Protein AF-G7TK19-F1 (afdb_monomer)

InterPro domains:
  IPR000700 PAS-associated, C-terminal [PS50113] (1-32)
  IPR003661 Signal transduction histidine kinase, dimerisation/phosphoacceptor domain [PF00512] (71-137)
  IPR003661 Signal transduction histidine kinase, dimerisation/phosphoacceptor domain [SM00388] (70-138)
  IPR036097 Signal transduction histidine kinase, dimerisation/phosphoacceptor domain superfamily [SSF47384] (57-136)

Solvent-accessible surface area (backbone atoms only — not comparable to full-atom values): 8667 Å² total; per-residue (Å²): 87,78,38,61,47,99,86,71,47,80,74,47,67,60,81,85,88,75,94,51,64,71,59,52,53,51,51,52,51,51,51,53,51,49,54,53,49,51,54,50,50,53,51,52,50,52,52,49,53,51,51,49,53,54,47,52,52,50,54,51,50,49,54,50,49,52,51,50,49,54,50,47,54,52,50,50,54,50,52,49,54,46,52,52,27,53,50,47,26,51,52,24,50,52,54,39,48,57,29,50,79,67,74,45,66,79,72,42,64,61,30,53,50,49,22,46,56,26,49,52,52,43,52,53,52,53,50,52,49,53,56,51,58,60,55,72,70,60,78,87,66,95,70,65,65,69,63,55,58,58,68,71,75,116

Radius of gyration: 44.06 Å; Cα contacts (8 Å, |Δi|>4): 54; chains: 1; bounding box: 77×23×141 Å

Sequence (154 aa):
MPRFDADGKVDGFHVFATDVTTRALALESIQQQANVLEAKVVERTAELQQQMRARESSEAALRQAQKMEAVGQLTGGIAHDFNTMLSGILSALDLARLRIDQGRTEGLGRFLDVASASTLRAAALTQRLLAFSRRQSLQARHLQLNDLVVSLQE

Organism: Xanthomonas oryzae pv. oryzicola (strain BLS256) (NCBI:txid383407)

pLDDT: mean 87.51, std 13.34, range [41.72, 98.31]

Nearest PDB structures (foldseek):
  7o3w-assembly1_A  TM=5.412E-01  e=2.402E+00  Synechocystis sp. PCC 6803 substr. Kazusa

Secondary structure (DSSP, 8-state):
-EEE-TTS-EEEE-------HHHHHHHHHHHHHHHHHHHHHHHHHHHHHHHHHHHHHHHHHHHHHHHHHHHHHHHHHHHHHHHHHHHHHHHHHHHHHHHHHTT--TTHHHHHHHHHHHHHHHHHHHHHHHHHHHHTT-------HHHHHHHT--

Structure (mmCIF, N/CA/C/O backbone):
data_AF-G7TK19-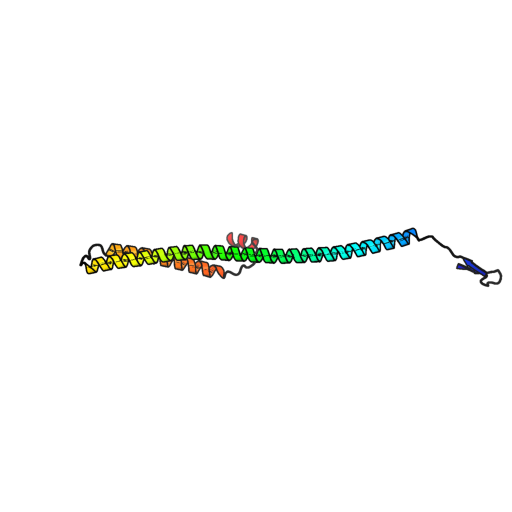F1
#
_entry.id   AF-G7TK19-F1
#
loop_
_atom_site.group_PDB
_atom_site.id
_atom_site.type_symbol
_atom_site.label_atom_id
_atom_site.label_alt_id
_atom_site.label_comp_id
_atom_site.label_asym_id
_atom_site.label_entity_id
_atom_site.label_seq_id
_atom_site.pdbx_PDB_ins_code
_atom_site.Cartn_x
_atom_site.Cartn_y
_atom_site.Cartn_z
_atom_site.occupancy
_atom_site.B_iso_or_equiv
_atom_site.auth_seq_id
_atom_site.auth_comp_id
_atom_site.auth_asym_id
_atom_site.auth_atom_id
_atom_site.pdbx_PDB_model_num
ATOM 1 N N . MET A 1 1 ? 34.509 -5.073 -72.772 1.00 84.62 1 MET A N 1
ATOM 2 C CA . MET A 1 1 ? 34.156 -5.961 -73.911 1.00 84.62 1 MET A CA 1
ATOM 3 C C . MET A 1 1 ? 35.417 -6.272 -74.711 1.00 84.62 1 MET A C 1
ATOM 5 O O . MET A 1 1 ? 36.169 -5.326 -74.931 1.00 84.62 1 MET A O 1
ATOM 9 N N . PRO A 1 2 ? 35.687 -7.536 -75.092 1.00 86.81 2 PRO A N 1
ATOM 10 C CA . PRO A 1 2 ? 36.833 -7.883 -75.935 1.00 86.81 2 PRO A CA 1
ATOM 11 C C . PRO A 1 2 ? 36.695 -7.256 -77.324 1.00 86.81 2 PRO A C 1
ATOM 13 O O . PRO A 1 2 ? 35.604 -7.246 -77.895 1.00 86.81 2 PRO A O 1
ATOM 16 N N . ARG A 1 3 ? 37.797 -6.714 -77.835 1.00 89.88 3 ARG A N 1
ATOM 17 C CA . ARG A 1 3 ? 37.940 -6.237 -79.207 1.00 89.88 3 ARG A CA 1
ATOM 18 C C . ARG A 1 3 ? 38.603 -7.346 -80.020 1.00 89.88 3 ARG A C 1
ATOM 20 O O . ARG A 1 3 ? 39.489 -8.035 -79.513 1.00 89.88 3 ARG A O 1
ATOM 27 N N . PHE A 1 4 ? 38.103 -7.556 -81.230 1.00 91.81 4 PHE A N 1
ATOM 28 C CA . PHE A 1 4 ? 38.577 -8.593 -82.137 1.00 91.81 4 PHE A CA 1
ATOM 29 C C . PHE A 1 4 ? 39.202 -7.940 -83.369 1.00 91.81 4 PHE A C 1
ATOM 31 O O . PHE A 1 4 ? 38.695 -6.921 -83.846 1.00 91.81 4 PHE A O 1
ATOM 38 N N . ASP A 1 5 ? 40.293 -8.521 -83.860 1.00 88.94 5 ASP A N 1
ATOM 39 C CA . ASP A 1 5 ? 40.924 -8.140 -85.122 1.00 88.94 5 ASP A CA 1
ATOM 40 C C . ASP A 1 5 ? 40.153 -8.684 -86.342 1.00 88.94 5 ASP A C 1
ATOM 42 O O . ASP A 1 5 ? 39.112 -9.337 -86.218 1.00 88.94 5 ASP A O 1
ATOM 46 N N . ALA A 1 6 ? 40.655 -8.386 -87.544 1.00 86.56 6 ALA A N 1
ATOM 47 C CA . ALA A 1 6 ? 40.035 -8.787 -88.808 1.00 86.56 6 ALA A CA 1
ATOM 48 C C . ALA A 1 6 ? 39.973 -10.316 -89.017 1.00 86.56 6 ALA A C 1
ATOM 50 O O . ALA A 1 6 ? 39.127 -10.776 -89.782 1.00 86.56 6 ALA A O 1
ATOM 51 N N . ASP A 1 7 ? 40.810 -11.087 -88.315 1.00 90.19 7 ASP A N 1
ATOM 52 C CA . ASP A 1 7 ? 40.846 -12.555 -88.356 1.00 90.19 7 ASP A CA 1
ATOM 53 C C . ASP A 1 7 ? 39.981 -13.190 -87.245 1.00 90.19 7 ASP A C 1
ATOM 55 O O . ASP A 1 7 ? 39.942 -14.413 -87.084 1.00 90.19 7 ASP A O 1
ATOM 59 N N . GLY A 1 8 ? 39.264 -12.370 -86.466 1.00 85.31 8 GLY A N 1
ATOM 60 C CA . GLY A 1 8 ? 38.387 -12.809 -85.382 1.00 85.31 8 GLY A CA 1
ATOM 61 C C . GLY A 1 8 ? 39.121 -13.173 -84.088 1.00 85.31 8 GLY A C 1
ATOM 62 O O . GLY A 1 8 ? 38.522 -13.788 -83.201 1.00 85.31 8 GLY A O 1
ATOM 63 N N . LYS A 1 9 ? 40.400 -12.808 -83.940 1.00 90.44 9 LYS A N 1
ATOM 64 C CA . LYS A 1 9 ? 41.193 -13.065 -82.732 1.00 90.44 9 LYS A CA 1
ATOM 65 C C . LYS A 1 9 ? 41.124 -11.865 -81.786 1.00 90.44 9 LYS A C 1
ATOM 67 O O . LYS A 1 9 ? 41.073 -10.718 -82.213 1.00 90.44 9 LYS A O 1
ATOM 72 N N . VAL A 1 10 ? 41.089 -12.119 -80.475 1.00 89.88 10 VAL A N 1
ATOM 73 C CA . VAL A 1 10 ? 41.034 -11.041 -79.471 1.00 89.88 10 VAL A CA 1
ATOM 74 C C . VAL A 1 10 ? 42.339 -10.249 -79.497 1.00 89.88 10 VAL A C 1
ATOM 76 O O . VAL A 1 10 ? 43.400 -10.808 -79.214 1.00 89.88 10 VAL A O 1
ATOM 79 N N . ASP A 1 11 ? 42.243 -8.953 -79.785 1.00 90.12 11 ASP A N 1
ATOM 80 C CA . ASP A 1 11 ? 43.380 -8.031 -79.884 1.00 90.12 11 ASP A CA 1
ATOM 81 C 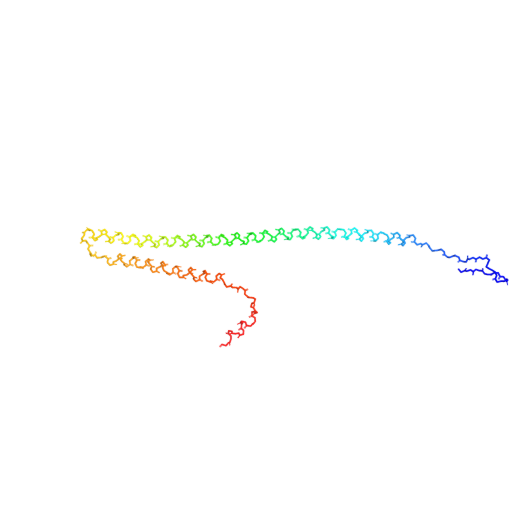C . ASP A 1 11 ? 43.415 -6.995 -78.744 1.00 90.12 11 ASP A C 1
ATOM 83 O O . ASP A 1 11 ? 44.399 -6.275 -78.576 1.00 90.12 11 ASP A O 1
ATOM 87 N N . GLY A 1 12 ? 42.359 -6.924 -77.926 1.00 90.00 12 GLY A N 1
ATOM 88 C CA . GLY A 1 12 ? 42.285 -6.000 -76.801 1.00 90.00 12 GLY A CA 1
ATOM 89 C C . GLY A 1 12 ? 40.986 -6.092 -76.009 1.00 90.00 12 GLY A C 1
ATOM 90 O O . GLY A 1 12 ? 40.107 -6.904 -76.289 1.00 90.00 12 GLY A O 1
ATOM 91 N N . PHE A 1 13 ? 40.849 -5.234 -74.998 1.00 92.88 13 PHE A N 1
ATOM 92 C CA . PHE A 1 13 ? 39.640 -5.129 -74.183 1.00 92.88 13 PHE A CA 1
ATOM 93 C C . PHE A 1 13 ? 39.287 -3.667 -73.931 1.00 92.88 13 PHE A C 1
ATOM 95 O O . PHE A 1 13 ? 40.122 -2.874 -73.502 1.00 92.88 13 PHE A O 1
ATOM 102 N N . HIS A 1 14 ? 38.016 -3.327 -74.124 1.00 90.50 14 HIS A N 1
ATOM 103 C CA . HIS A 1 14 ? 37.457 -2.085 -73.610 1.00 90.50 14 HIS A CA 1
ATOM 104 C C . HIS A 1 14 ? 37.216 -2.219 -72.108 1.00 90.50 14 HIS A C 1
ATOM 106 O O . HIS A 1 14 ? 36.391 -3.042 -71.685 1.00 90.50 14 HIS A O 1
ATOM 112 N N . VAL A 1 15 ? 37.921 -1.392 -71.337 1.00 89.88 15 VAL A N 1
ATOM 113 C CA . VAL A 1 15 ? 37.716 -1.186 -69.902 1.00 89.88 15 VAL A CA 1
ATOM 114 C C . VAL A 1 15 ? 37.128 0.206 -69.709 1.00 89.88 15 VAL A C 1
ATOM 116 O O . VAL A 1 15 ? 37.654 1.182 -70.238 1.00 89.88 15 VAL A O 1
ATOM 119 N N . PHE A 1 16 ? 36.046 0.290 -68.943 1.00 87.62 16 PHE A N 1
ATOM 120 C CA . PHE A 1 16 ? 35.508 1.554 -68.459 1.00 87.62 16 PHE A CA 1
ATOM 121 C C . PHE A 1 16 ? 35.783 1.625 -66.963 1.00 87.62 16 PHE A C 1
ATOM 123 O O . PHE A 1 16 ? 35.388 0.729 -66.219 1.00 87.62 16 PHE A O 1
ATOM 130 N N . ALA A 1 17 ? 36.484 2.671 -66.542 1.00 88.56 17 ALA A N 1
ATOM 131 C CA . ALA A 1 17 ? 36.690 2.981 -65.140 1.00 88.56 17 ALA A CA 1
ATOM 132 C C . ALA A 1 17 ? 35.810 4.180 -64.784 1.00 88.56 17 ALA A C 1
ATOM 134 O O . ALA A 1 17 ? 35.827 5.199 -65.473 1.00 88.56 17 ALA A O 1
ATOM 135 N N . THR A 1 18 ? 35.030 4.051 -63.718 1.00 91.56 18 THR A N 1
ATOM 136 C CA . THR A 1 18 ? 34.269 5.157 -63.136 1.00 91.56 18 THR A CA 1
ATOM 137 C C . THR A 1 18 ? 34.790 5.377 -61.731 1.00 91.56 18 THR A C 1
ATOM 139 O O . THR A 1 18 ? 34.923 4.419 -60.971 1.00 91.56 18 THR A O 1
ATOM 142 N N . ASP A 1 19 ? 35.089 6.627 -61.390 1.00 93.19 19 ASP A N 1
ATOM 143 C CA . ASP A 1 19 ? 35.465 6.968 -60.026 1.00 93.19 19 ASP A CA 1
ATOM 144 C C . ASP A 1 19 ? 34.252 6.797 -59.104 1.00 93.19 19 ASP A C 1
ATOM 146 O O . ASP A 1 19 ? 33.202 7.417 -59.287 1.00 93.19 19 ASP A O 1
ATOM 150 N N . VAL A 1 20 ? 34.396 5.908 -58.126 1.00 92.62 20 VAL A N 1
ATOM 151 C CA . VAL A 1 20 ? 33.383 5.610 -57.110 1.00 92.62 20 VAL A CA 1
ATOM 152 C C . VAL A 1 20 ? 33.848 5.992 -55.707 1.00 92.62 20 VAL A C 1
ATOM 154 O O . VAL A 1 20 ? 33.131 5.726 -54.744 1.00 92.62 20 VAL A O 1
ATOM 157 N N . THR A 1 21 ? 35.013 6.630 -55.572 1.00 95.12 21 THR A N 1
ATOM 158 C CA . THR A 1 21 ? 35.672 6.898 -54.286 1.00 95.12 21 THR A CA 1
ATOM 159 C C . THR A 1 21 ? 34.758 7.681 -53.349 1.00 95.12 21 THR A C 1
ATOM 161 O O . THR A 1 21 ? 34.517 7.260 -52.219 1.00 95.12 21 THR A O 1
ATOM 164 N N . THR A 1 22 ? 34.148 8.766 -53.836 1.00 96.12 22 THR A N 1
ATOM 165 C CA . THR A 1 22 ? 33.224 9.590 -53.040 1.00 96.12 22 THR A CA 1
ATOM 166 C C . THR A 1 22 ? 32.019 8.793 -52.539 1.00 96.12 22 THR A C 1
ATOM 168 O O . THR A 1 22 ? 31.631 8.916 -51.379 1.00 96.12 22 THR A O 1
ATOM 171 N N . ARG A 1 23 ? 31.432 7.943 -53.392 1.00 94.94 23 ARG A N 1
ATOM 172 C CA . ARG A 1 23 ? 30.273 7.119 -53.022 1.00 94.94 23 ARG A CA 1
ATOM 173 C C . ARG A 1 23 ? 30.655 6.030 -52.021 1.00 94.94 23 ARG A C 1
ATOM 175 O O . ARG A 1 23 ? 29.901 5.795 -51.082 1.00 94.94 23 ARG A O 1
ATOM 182 N N . ALA A 1 24 ? 31.793 5.369 -52.226 1.00 94.38 24 ALA A N 1
ATOM 183 C CA . ALA A 1 24 ? 32.281 4.316 -51.341 1.00 94.38 24 ALA A CA 1
ATOM 184 C C . ALA A 1 24 ? 32.549 4.859 -49.929 1.00 94.38 24 ALA A C 1
ATOM 186 O O . ALA A 1 24 ? 32.024 4.310 -48.963 1.00 94.38 24 ALA A O 1
ATOM 187 N N . LEU A 1 25 ? 33.251 5.994 -49.822 1.00 96.56 25 LEU A N 1
ATOM 188 C CA . LEU A 1 25 ? 33.521 6.658 -48.542 1.00 96.56 25 LEU A CA 1
ATOM 189 C C . LEU A 1 25 ? 32.236 7.124 -47.839 1.00 96.56 25 LEU A C 1
ATOM 191 O O . LEU A 1 25 ? 32.116 7.005 -46.622 1.00 96.56 25 LEU A O 1
ATOM 195 N N . ALA A 1 26 ? 31.249 7.627 -48.589 1.00 95.75 26 ALA A N 1
ATOM 196 C CA . ALA A 1 26 ? 29.964 8.022 -48.015 1.00 95.75 26 ALA A CA 1
ATOM 197 C C . ALA A 1 26 ? 29.190 6.824 -47.435 1.00 95.75 26 ALA A C 1
ATOM 199 O O . ALA A 1 26 ? 28.633 6.928 -46.343 1.00 95.75 26 ALA A O 1
ATOM 200 N N . LEU A 1 27 ? 29.174 5.682 -48.134 1.00 96.56 27 LEU A N 1
ATOM 201 C CA . LEU A 1 27 ? 28.533 4.455 -47.645 1.00 96.56 27 LEU A CA 1
ATOM 202 C C . LEU A 1 27 ? 29.224 3.911 -46.393 1.00 96.56 27 LEU A C 1
ATOM 204 O O . LEU A 1 27 ? 28.544 3.529 -45.443 1.00 96.56 27 LEU A O 1
ATOM 208 N N . GLU A 1 28 ? 30.556 3.918 -46.371 1.00 97.00 28 GLU A N 1
ATOM 209 C CA . GLU A 1 28 ? 31.332 3.511 -45.199 1.00 97.00 28 GLU A CA 1
ATOM 210 C C . GLU A 1 28 ? 31.045 4.420 -43.998 1.00 97.00 28 GLU A C 1
ATOM 212 O O . GLU A 1 28 ? 30.777 3.931 -42.900 1.00 97.00 28 GLU A O 1
ATOM 217 N N . SER A 1 29 ? 30.994 5.738 -44.216 1.00 97.12 29 SER A N 1
ATOM 218 C CA . SER A 1 29 ? 30.655 6.703 -43.168 1.00 97.12 29 SER A CA 1
ATOM 219 C C . SER A 1 29 ? 29.246 6.483 -42.607 1.00 97.12 29 SER A C 1
ATOM 221 O O . SER A 1 29 ? 29.074 6.455 -41.388 1.00 97.12 29 SER A O 1
ATOM 223 N N . ILE A 1 30 ? 28.246 6.259 -43.470 1.00 97.38 30 ILE A N 1
ATOM 224 C CA . ILE A 1 30 ? 26.871 5.945 -43.049 1.00 97.38 30 ILE A CA 1
ATOM 225 C C . ILE A 1 30 ? 26.837 4.641 -42.249 1.00 97.38 30 ILE A C 1
ATOM 227 O O . ILE A 1 30 ? 26.210 4.599 -41.192 1.00 97.38 30 ILE A O 1
ATOM 231 N N . GLN A 1 31 ? 27.528 3.593 -42.705 1.00 96.88 31 GLN A N 1
ATOM 232 C CA . GLN A 1 31 ? 27.576 2.316 -41.991 1.00 96.88 31 GLN A CA 1
ATOM 233 C C . GLN A 1 31 ? 28.225 2.469 -40.612 1.00 96.88 31 GLN A C 1
ATOM 235 O O . GLN A 1 31 ? 27.732 1.931 -39.622 1.00 96.88 31 GLN A O 1
ATOM 240 N N . GLN A 1 32 ? 29.310 3.238 -40.523 1.00 97.38 32 GLN A N 1
ATOM 241 C CA . GLN A 1 32 ? 29.983 3.502 -39.258 1.00 97.38 32 GLN A CA 1
ATOM 242 C C . GLN A 1 32 ? 29.081 4.292 -38.301 1.00 97.38 32 GLN A C 1
ATOM 244 O O . GLN A 1 32 ? 28.990 3.956 -37.120 1.00 97.38 32 GLN A O 1
ATOM 249 N N . GLN A 1 33 ? 28.368 5.302 -38.804 1.00 97.44 33 GLN A N 1
ATOM 250 C CA . GLN A 1 33 ? 27.387 6.053 -38.020 1.00 97.44 33 GLN A CA 1
ATOM 251 C C . GLN A 1 33 ? 26.221 5.174 -37.557 1.00 97.44 33 GLN A C 1
ATOM 253 O O . G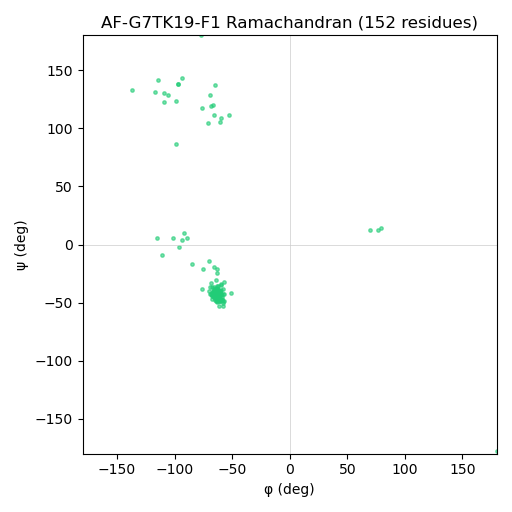LN A 1 33 ? 25.827 5.277 -36.396 1.00 97.44 33 GLN A O 1
ATOM 258 N N . ALA A 1 34 ? 25.705 4.294 -38.421 1.00 97.06 34 ALA A N 1
ATOM 259 C CA . ALA A 1 34 ? 24.643 3.351 -38.080 1.00 97.06 34 ALA A CA 1
ATOM 260 C C . ALA A 1 34 ? 25.077 2.422 -36.939 1.00 97.06 34 ALA A C 1
ATOM 262 O O . ALA A 1 34 ? 24.385 2.342 -35.928 1.00 97.06 34 ALA A O 1
ATOM 263 N N . ASN A 1 35 ? 26.272 1.832 -37.030 1.00 97.94 35 ASN A N 1
ATOM 264 C CA . ASN A 1 35 ? 26.815 0.961 -35.984 1.00 97.94 35 ASN A CA 1
ATOM 265 C C . ASN A 1 35 ? 26.981 1.704 -34.643 1.00 97.94 35 ASN A C 1
ATOM 267 O O . ASN A 1 35 ? 26.662 1.172 -33.580 1.00 97.94 35 ASN A O 1
ATOM 271 N N . VAL A 1 36 ? 27.465 2.953 -34.675 1.00 97.81 36 VAL A N 1
ATOM 272 C CA . VAL A 1 36 ? 27.596 3.785 -33.466 1.00 97.81 36 VAL A CA 1
ATOM 273 C C . VAL A 1 36 ? 26.226 4.121 -32.877 1.00 97.81 36 VAL A C 1
ATOM 275 O O . VAL A 1 36 ? 26.068 4.126 -31.655 1.00 97.81 36 VAL A O 1
ATOM 278 N N . LEU A 1 37 ? 25.236 4.419 -33.720 1.00 97.88 37 LEU A N 1
ATOM 279 C CA . LEU A 1 37 ? 23.883 4.714 -33.268 1.00 97.88 37 LEU A CA 1
ATOM 280 C C . LEU A 1 37 ? 23.225 3.475 -32.652 1.00 97.88 37 LEU A C 1
ATOM 282 O O . LEU A 1 37 ? 22.638 3.593 -31.581 1.00 97.88 37 LEU A O 1
ATOM 286 N N . GLU A 1 38 ? 23.376 2.300 -33.263 1.00 98.06 38 GLU A N 1
ATOM 287 C CA . GLU A 1 38 ? 22.893 1.029 -32.715 1.00 98.06 38 GLU A CA 1
ATOM 288 C C . GLU A 1 38 ? 23.509 0.738 -31.344 1.00 98.06 38 GLU A C 1
ATOM 290 O O . GLU A 1 38 ? 22.777 0.461 -30.393 1.00 98.06 38 GLU A O 1
ATOM 295 N N . ALA A 1 39 ? 24.829 0.897 -31.200 1.00 97.56 39 ALA A N 1
ATOM 296 C CA . ALA A 1 39 ? 25.504 0.724 -29.915 1.00 97.56 39 ALA A CA 1
ATOM 297 C C . ALA A 1 39 ? 24.951 1.680 -28.842 1.00 97.56 39 ALA A C 1
ATOM 299 O O . ALA A 1 39 ? 24.634 1.250 -27.732 1.00 97.56 39 ALA A O 1
ATOM 300 N N . LYS A 1 40 ? 24.752 2.960 -29.189 1.00 97.81 40 LYS A N 1
ATOM 301 C CA . LYS A 1 40 ? 24.151 3.953 -28.282 1.00 97.81 40 LYS A CA 1
ATOM 302 C C . LYS A 1 40 ? 22.704 3.622 -27.929 1.00 97.81 40 LYS A C 1
ATOM 304 O O . LYS A 1 40 ? 22.299 3.831 -26.791 1.00 97.81 40 LYS A O 1
ATOM 309 N N . VAL A 1 41 ? 21.905 3.130 -28.877 1.00 98.31 41 VAL A N 1
ATOM 310 C CA . VAL A 1 41 ? 20.515 2.729 -28.616 1.00 98.31 41 VAL A CA 1
ATOM 311 C C . VAL A 1 41 ? 20.478 1.552 -27.648 1.00 98.31 41 VAL A C 1
ATOM 313 O O . VAL A 1 41 ? 19.689 1.583 -26.705 1.00 98.31 41 VAL A O 1
ATOM 316 N N . VAL A 1 42 ? 21.344 0.552 -27.826 1.00 98.12 42 VAL A N 1
ATOM 317 C CA . VAL A 1 42 ? 21.449 -0.591 -26.906 1.00 98.12 42 VAL A CA 1
ATOM 318 C C . VAL A 1 42 ? 21.835 -0.124 -25.502 1.00 98.12 42 VAL A C 1
ATOM 320 O O . VAL A 1 42 ? 21.154 -0.477 -24.538 1.00 98.12 42 VAL A O 1
ATOM 323 N N . GLU A 1 43 ? 22.862 0.720 -25.387 1.00 97.94 43 GLU A N 1
ATOM 324 C CA . GLU A 1 43 ? 23.311 1.293 -24.113 1.00 97.94 43 GLU A CA 1
ATOM 325 C C . GLU A 1 43 ? 22.185 2.074 -23.418 1.00 97.94 43 GLU A C 1
ATOM 327 O O . GLU A 1 43 ? 21.812 1.764 -22.286 1.00 97.94 43 GLU A O 1
ATOM 332 N N . ARG A 1 44 ? 21.556 3.026 -24.121 1.00 97.81 44 ARG A N 1
ATOM 333 C CA . ARG A 1 44 ? 20.456 3.833 -23.570 1.00 97.81 44 ARG A CA 1
ATOM 334 C C . ARG A 1 44 ? 19.233 3.005 -23.204 1.00 97.81 44 ARG A C 1
ATOM 336 O O . ARG A 1 44 ? 18.571 3.298 -22.212 1.00 97.81 44 ARG A O 1
ATOM 343 N N . THR A 1 45 ? 18.924 1.968 -23.977 1.00 97.81 45 THR A N 1
ATOM 344 C CA . THR A 1 45 ? 17.803 1.073 -23.670 1.00 97.81 45 THR A CA 1
ATOM 345 C C . THR A 1 45 ? 18.081 0.282 -22.393 1.00 97.81 45 THR A C 1
ATOM 347 O O . THR A 1 45 ? 17.187 0.153 -21.556 1.00 97.81 45 THR A O 1
ATOM 350 N N . ALA A 1 46 ? 19.314 -0.194 -22.197 1.00 97.81 46 ALA A N 1
ATOM 351 C CA . ALA A 1 46 ? 19.712 -0.878 -20.970 1.00 97.81 46 ALA A CA 1
ATOM 352 C C . ALA A 1 46 ? 19.643 0.055 -19.746 1.00 97.81 46 ALA A C 1
ATOM 354 O O . ALA A 1 46 ? 19.078 -0.326 -18.718 1.00 97.81 46 ALA A O 1
ATOM 355 N N . GLU A 1 47 ? 20.131 1.295 -19.873 1.00 97.88 47 GLU A N 1
ATOM 356 C CA . GLU A 1 47 ? 20.021 2.320 -18.824 1.00 97.88 47 GLU A CA 1
ATOM 357 C C . GLU A 1 47 ? 18.558 2.592 -18.443 1.00 97.88 47 GLU A C 1
ATOM 359 O O . GLU A 1 47 ? 18.207 2.577 -17.260 1.00 97.88 47 GLU A O 1
ATOM 364 N N . LEU A 1 48 ? 17.684 2.795 -19.435 1.00 98.00 48 LEU A N 1
ATOM 365 C CA . LEU A 1 48 ? 16.256 3.036 -19.209 1.00 98.00 48 LEU A CA 1
ATOM 366 C C . LEU A 1 48 ? 15.585 1.848 -18.519 1.00 98.00 48 LEU A C 1
ATOM 368 O O . LEU A 1 48 ? 14.839 2.040 -17.561 1.00 98.00 48 LEU A O 1
ATOM 372 N N . GLN A 1 49 ? 15.878 0.619 -18.948 1.00 97.75 49 GLN A N 1
ATOM 373 C CA . GLN A 1 49 ? 15.341 -0.581 -18.304 1.00 97.75 49 GLN A CA 1
ATOM 374 C C . GLN A 1 49 ? 15.781 -0.691 -16.840 1.00 97.75 49 GLN A C 1
ATOM 376 O O . GLN A 1 49 ? 14.976 -1.058 -15.981 1.00 97.75 49 GLN A O 1
ATOM 381 N N . GLN A 1 50 ? 17.032 -0.350 -16.529 1.00 97.75 50 GLN A N 1
ATOM 382 C CA . GLN A 1 50 ? 17.521 -0.338 -15.153 1.00 97.75 50 GLN A CA 1
ATOM 383 C C . GLN A 1 50 ? 16.813 0.731 -14.311 1.00 97.75 50 GLN A C 1
ATOM 385 O O . GLN A 1 50 ? 16.372 0.437 -13.197 1.00 97.75 50 GLN A O 1
ATOM 390 N N . GLN A 1 51 ? 16.653 1.945 -14.844 1.00 97.62 51 GLN A N 1
ATOM 391 C CA . GLN A 1 51 ? 15.927 3.023 -14.170 1.00 97.62 51 GLN A CA 1
ATOM 392 C C . GLN A 1 51 ? 14.459 2.659 -13.929 1.00 97.62 51 GLN A C 1
ATOM 394 O O . GLN A 1 51 ? 13.950 2.888 -12.832 1.00 97.62 51 GLN A O 1
ATOM 399 N N . MET A 1 52 ? 13.790 2.045 -14.910 1.00 97.31 52 MET A N 1
ATOM 400 C CA . MET A 1 52 ? 12.411 1.574 -14.771 1.00 97.31 52 MET A CA 1
ATOM 401 C C . MET A 1 52 ? 12.285 0.541 -13.652 1.00 97.31 52 MET A C 1
ATOM 403 O O . MET A 1 52 ? 11.459 0.720 -12.764 1.00 97.31 52 MET A O 1
ATOM 407 N N . ARG A 1 53 ? 13.154 -0.478 -13.615 1.00 97.31 53 ARG A N 1
ATOM 408 C CA . ARG A 1 53 ? 13.146 -1.487 -12.539 1.00 97.31 53 ARG A CA 1
ATOM 409 C C . ARG A 1 53 ? 13.388 -0.866 -11.162 1.00 97.31 53 ARG A C 1
ATOM 411 O O . ARG A 1 53 ? 12.701 -1.198 -10.197 1.00 97.31 53 ARG A O 1
ATOM 418 N N . ALA A 1 54 ? 14.350 0.053 -11.060 1.00 96.31 54 ALA A N 1
ATOM 419 C CA . ALA A 1 54 ? 14.642 0.751 -9.811 1.00 96.31 54 ALA A CA 1
ATOM 420 C C . ALA A 1 54 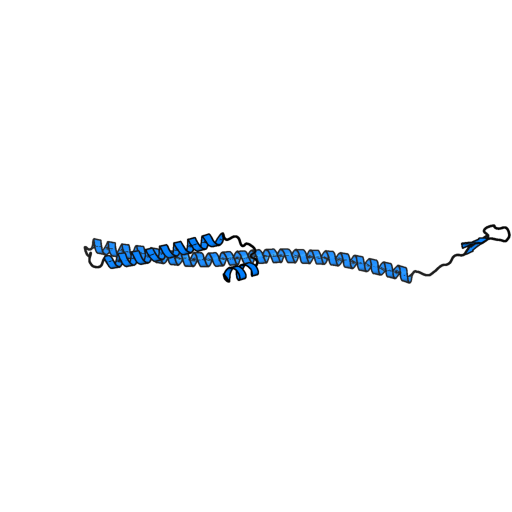? 13.434 1.580 -9.340 1.00 96.31 54 ALA A C 1
ATOM 422 O O . ALA A 1 54 ? 13.050 1.520 -8.167 1.00 96.31 54 ALA A O 1
ATOM 423 N N . ARG A 1 55 ? 12.784 2.285 -10.271 1.00 96.62 55 ARG A N 1
ATOM 424 C CA . ARG A 1 55 ? 11.572 3.060 -10.014 1.00 96.62 55 ARG A CA 1
ATOM 425 C C . ARG A 1 55 ? 10.413 2.170 -9.575 1.00 96.62 55 ARG A C 1
ATOM 427 O O . ARG A 1 55 ? 9.822 2.442 -8.537 1.00 96.62 55 ARG A O 1
ATOM 434 N N . GLU A 1 56 ? 1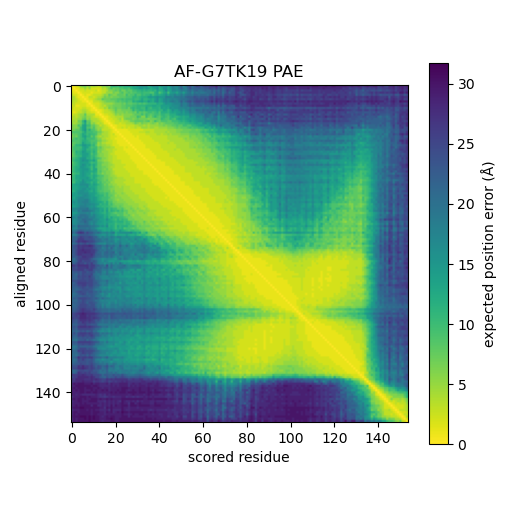0.130 1.092 -10.299 1.00 95.94 56 GLU A N 1
ATOM 435 C CA . GLU A 1 56 ? 9.071 0.132 -9.960 1.00 95.94 56 GLU A CA 1
ATOM 436 C C . GLU A 1 56 ? 9.271 -0.460 -8.561 1.00 95.94 56 GLU A C 1
ATOM 438 O O . GLU A 1 56 ? 8.319 -0.551 -7.783 1.00 95.94 56 GLU A O 1
ATOM 443 N N . SER A 1 57 ? 10.513 -0.806 -8.204 1.00 94.75 57 SER A N 1
ATOM 444 C CA . SER A 1 57 ? 10.832 -1.319 -6.868 1.00 94.75 57 SER A CA 1
ATOM 445 C C . SER A 1 57 ? 10.589 -0.276 -5.770 1.00 94.75 57 SER A C 1
ATOM 447 O O . SER A 1 57 ? 9.993 -0.592 -4.739 1.00 94.75 57 SER A O 1
ATOM 449 N N . SER A 1 58 ? 10.962 0.984 -6.018 1.00 94.94 58 SER A N 1
ATOM 450 C CA . SER A 1 58 ? 10.736 2.095 -5.087 1.00 94.94 58 SER A CA 1
ATOM 451 C C . SER A 1 58 ? 9.249 2.402 -4.930 1.00 94.94 58 SER A C 1
ATOM 453 O O . SER A 1 58 ? 8.758 2.557 -3.815 1.00 94.94 58 SER A O 1
ATOM 455 N N . GLU A 1 59 ? 8.499 2.433 -6.031 1.00 95.81 59 GLU A N 1
ATOM 456 C CA . GLU A 1 59 ? 7.052 2.653 -6.016 1.00 95.81 59 GLU A CA 1
ATOM 457 C C . GLU A 1 59 ? 6.309 1.503 -5.323 1.00 95.81 59 GLU A C 1
ATOM 459 O O . GLU A 1 59 ? 5.322 1.728 -4.619 1.00 95.81 59 GLU A O 1
ATOM 464 N N . ALA A 1 60 ? 6.763 0.258 -5.491 1.00 94.81 60 ALA A N 1
ATOM 465 C CA . ALA A 1 60 ? 6.223 -0.885 -4.762 1.00 94.81 60 ALA A CA 1
ATOM 466 C C . ALA A 1 60 ? 6.498 -0.777 -3.254 1.00 94.81 60 ALA A C 1
ATOM 468 O O . ALA A 1 60 ? 5.575 -0.958 -2.456 1.00 94.81 60 ALA A O 1
ATOM 469 N N . ALA A 1 61 ? 7.727 -0.426 -2.866 1.00 91.00 61 ALA A N 1
ATOM 470 C CA . ALA A 1 61 ? 8.103 -0.231 -1.469 1.00 91.00 61 ALA A CA 1
ATOM 471 C C . ALA A 1 61 ? 7.312 0.912 -0.818 1.00 91.00 61 ALA A C 1
ATOM 473 O O . ALA A 1 61 ? 6.766 0.733 0.269 1.00 91.00 61 ALA A O 1
ATOM 474 N N . LEU A 1 62 ? 7.168 2.051 -1.503 1.00 92.44 62 LEU A N 1
ATOM 475 C CA . LEU A 1 62 ? 6.395 3.192 -1.014 1.00 92.44 62 LEU A CA 1
ATOM 476 C C . LEU A 1 62 ? 4.920 2.831 -0.819 1.00 92.44 62 LEU A C 1
ATOM 478 O O . LEU A 1 62 ? 4.355 3.098 0.240 1.00 92.44 62 LEU A O 1
ATOM 482 N N . ARG A 1 63 ? 4.301 2.167 -1.803 1.00 90.38 63 ARG A N 1
ATOM 483 C CA . ARG A 1 63 ? 2.914 1.692 -1.671 1.00 90.38 63 ARG A CA 1
ATOM 484 C C . ARG A 1 63 ? 2.756 0.724 -0.503 1.00 90.38 63 ARG A C 1
ATOM 486 O O . ARG A 1 63 ? 1.741 0.769 0.189 1.00 90.38 63 ARG A O 1
ATOM 493 N N . GLN A 1 64 ? 3.729 -0.156 -0.276 1.00 88.06 64 GLN A N 1
ATOM 494 C CA . GLN A 1 64 ? 3.698 -1.076 0.857 1.00 88.06 64 GLN A CA 1
ATOM 495 C C . GLN A 1 64 ? 3.860 -0.341 2.192 1.00 88.06 64 GLN A C 1
ATOM 497 O O . GLN A 1 64 ? 3.119 -0.631 3.129 1.00 88.06 64 GLN A O 1
ATOM 502 N N . ALA A 1 65 ? 4.765 0.635 2.274 1.00 87.19 65 ALA A N 1
ATOM 503 C CA . ALA A 1 65 ? 4.953 1.465 3.460 1.00 87.19 65 ALA A CA 1
ATOM 504 C C . ALA A 1 65 ? 3.680 2.253 3.806 1.00 87.19 65 ALA A C 1
ATOM 506 O O . ALA A 1 65 ? 3.222 2.184 4.940 1.00 87.19 65 ALA A O 1
ATOM 507 N N . GLN A 1 66 ? 3.040 2.893 2.822 1.00 82.12 66 GLN A N 1
ATOM 508 C CA . GLN A 1 66 ? 1.768 3.604 3.012 1.00 82.12 66 GLN A CA 1
ATOM 509 C C . GLN A 1 66 ? 0.643 2.673 3.477 1.00 82.12 66 GLN A C 1
ATOM 511 O O . GLN A 1 66 ? -0.145 3.033 4.350 1.00 82.12 66 GLN A O 1
ATOM 516 N N . LYS A 1 67 ? 0.572 1.447 2.937 1.00 81.00 67 LYS A N 1
ATOM 517 C CA . LYS A 1 67 ? -0.365 0.431 3.439 1.00 81.00 67 LYS A CA 1
ATOM 518 C C . LYS A 1 67 ? -0.082 0.084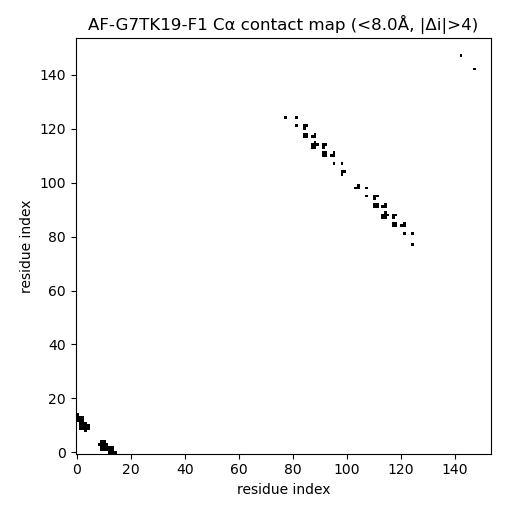 4.897 1.00 81.00 67 LYS A C 1
ATOM 520 O O . LYS A 1 67 ? -1.021 0.002 5.680 1.00 81.00 67 LYS A O 1
ATOM 525 N N . MET A 1 68 ? 1.181 -0.129 5.258 1.00 84.56 68 MET A N 1
ATOM 526 C CA . MET A 1 68 ? 1.571 -0.455 6.632 1.00 84.56 68 MET A CA 1
ATOM 527 C C . MET A 1 68 ? 1.302 0.703 7.595 1.00 84.56 68 MET A C 1
ATOM 529 O O . MET A 1 68 ? 0.826 0.464 8.699 1.00 84.56 68 MET A O 1
ATOM 533 N N . GLU A 1 69 ? 1.526 1.945 7.175 1.00 79.81 69 GLU A N 1
ATOM 534 C CA . GLU A 1 69 ? 1.206 3.140 7.955 1.00 79.81 69 GLU A CA 1
ATOM 535 C C . GLU A 1 69 ? -0.304 3.276 8.178 1.00 79.81 69 GLU A C 1
ATOM 537 O O . GLU A 1 69 ? -0.745 3.426 9.317 1.00 79.81 69 GLU A O 1
ATOM 542 N N . ALA A 1 70 ? -1.109 3.140 7.120 1.00 79.81 70 ALA A N 1
ATOM 543 C CA . ALA A 1 70 ? -2.565 3.184 7.223 1.00 79.81 70 ALA A CA 1
ATOM 544 C C . ALA A 1 70 ? -3.108 2.061 8.122 1.00 79.81 70 ALA A C 1
ATOM 546 O O . ALA A 1 70 ? -3.978 2.300 8.959 1.00 79.81 70 ALA A O 1
ATOM 547 N N . VAL A 1 71 ? -2.569 0.841 7.998 1.00 79.38 71 VAL A N 1
ATOM 548 C CA . VAL A 1 71 ? -2.902 -0.281 8.889 1.00 79.38 71 VAL A CA 1
ATOM 549 C C . VAL A 1 71 ? -2.469 0.018 10.323 1.00 79.38 71 VAL A C 1
ATOM 551 O O . VAL A 1 71 ? -3.237 -0.250 11.243 1.00 79.38 71 VAL A O 1
ATOM 554 N N . GLY A 1 72 ? -1.286 0.594 10.531 1.00 79.56 72 GLY A N 1
ATOM 555 C CA . GLY A 1 72 ? -0.763 0.958 11.846 1.00 79.56 72 GLY A CA 1
ATOM 556 C C . GLY A 1 72 ? -1.621 2.010 12.546 1.00 79.56 72 GLY A C 1
ATOM 557 O O . GLY A 1 72 ? -2.027 1.796 13.686 1.00 79.56 72 GLY A O 1
ATOM 558 N N . GLN A 1 73 ? -1.973 3.098 11.857 1.00 76.94 73 GLN A N 1
ATOM 559 C CA . GLN A 1 73 ? -2.865 4.130 12.394 1.00 76.94 73 GLN A CA 1
ATOM 560 C C . GLN A 1 73 ? -4.252 3.569 12.714 1.00 76.94 73 GLN A C 1
ATOM 562 O O . GLN A 1 73 ? -4.789 3.817 13.795 1.00 76.94 73 GLN A O 1
ATOM 567 N N . LEU A 1 74 ? -4.815 2.765 11.808 1.00 80.06 74 LEU A N 1
ATOM 568 C CA . LEU A 1 74 ? -6.123 2.150 12.008 1.00 80.06 74 LEU A CA 1
ATOM 569 C C . LEU A 1 74 ? -6.101 1.166 13.185 1.00 80.06 74 LEU A C 1
ATOM 571 O O . LEU A 1 74 ? -6.989 1.198 14.029 1.00 80.06 74 LEU A O 1
ATOM 575 N N . THR A 1 75 ? -5.063 0.336 13.291 1.00 78.94 75 THR A N 1
ATOM 576 C CA . THR A 1 75 ? -4.910 -0.630 14.388 1.00 78.94 75 THR A CA 1
ATOM 577 C C . THR A 1 75 ? -4.675 0.076 15.721 1.00 78.94 75 THR A C 1
ATOM 579 O O . THR A 1 75 ? -5.277 -0.309 16.718 1.00 78.94 75 THR A O 1
ATOM 582 N N . GLY A 1 76 ? -3.858 1.132 15.745 1.00 85.19 76 GLY A N 1
ATOM 583 C CA . GLY A 1 76 ? -3.575 1.915 16.947 1.00 85.19 76 GLY A CA 1
ATOM 584 C C . GLY A 1 76 ? -4.807 2.642 17.484 1.00 85.19 76 GLY A C 1
ATOM 585 O O . GLY A 1 76 ? -5.115 2.522 18.669 1.00 85.19 76 GLY A O 1
ATOM 586 N N . GLY A 1 77 ? -5.554 3.332 16.613 1.00 88.00 77 GLY A N 1
ATOM 587 C CA . GLY A 1 77 ? -6.793 4.016 16.998 1.00 88.00 77 GLY A CA 1
ATOM 588 C C . GLY A 1 77 ? -7.865 3.042 17.485 1.00 88.00 77 GLY A C 1
ATOM 589 O O . GLY A 1 77 ? -8.456 3.237 18.543 1.00 88.00 77 GLY A O 1
ATOM 590 N N . ILE A 1 78 ? -8.049 1.926 16.776 1.00 88.19 78 ILE A N 1
ATOM 591 C CA . ILE A 1 78 ? -9.023 0.900 17.161 1.00 88.19 78 ILE A CA 1
ATOM 592 C C . ILE A 1 78 ? -8.638 0.217 18.478 1.00 88.19 78 ILE A C 1
ATOM 594 O O . ILE A 1 78 ? -9.503 -0.007 19.324 1.00 88.19 78 ILE A O 1
ATOM 598 N N . ALA A 1 79 ? -7.359 -0.115 18.670 1.00 88.69 79 ALA A N 1
ATOM 599 C CA . ALA A 1 79 ? -6.882 -0.703 19.918 1.00 88.69 79 ALA A CA 1
ATOM 600 C C . ALA A 1 79 ? -7.084 0.260 21.097 1.00 88.69 79 ALA A C 1
ATOM 602 O O . ALA A 1 79 ? -7.520 -0.160 22.169 1.00 88.69 79 ALA A O 1
ATOM 603 N N . HIS A 1 80 ? -6.819 1.552 20.893 1.00 90.44 80 HIS A N 1
ATOM 604 C CA . HIS A 1 80 ? -7.064 2.583 21.896 1.00 90.44 80 HIS A CA 1
ATOM 605 C C . HIS A 1 80 ? -8.550 2.693 22.272 1.00 90.44 80 HIS A C 1
ATOM 607 O O . HIS A 1 80 ? -8.890 2.664 23.458 1.00 90.44 80 HIS A O 1
ATOM 613 N N . ASP A 1 81 ? -9.441 2.754 21.283 1.00 92.81 81 ASP A N 1
ATOM 614 C CA . ASP A 1 81 ? -10.888 2.825 21.507 1.00 92.81 81 ASP A CA 1
ATOM 615 C C . ASP A 1 81 ? -11.409 1.584 22.242 1.00 92.81 81 ASP A C 1
ATOM 617 O O . ASP A 1 81 ? -12.202 1.687 23.181 1.00 92.81 81 ASP A O 1
ATOM 621 N N . PHE A 1 82 ? -10.927 0.399 21.859 1.00 92.56 82 PHE A N 1
ATOM 622 C CA . PHE A 1 82 ? -11.299 -0.851 22.513 1.00 92.56 82 PHE A CA 1
ATOM 623 C C . PHE A 1 82 ? -10.837 -0.876 23.976 1.00 92.56 82 PHE A C 1
ATOM 625 O O . PHE A 1 82 ? -11.631 -1.175 24.870 1.00 92.56 82 PHE A O 1
ATOM 632 N N . ASN A 1 83 ? -9.592 -0.472 24.246 1.00 92.44 83 ASN A N 1
ATOM 633 C CA . ASN A 1 83 ? -9.065 -0.357 25.609 1.00 92.44 83 ASN A CA 1
ATOM 634 C C . ASN A 1 83 ? -9.835 0.673 26.448 1.00 92.44 83 ASN A C 1
ATOM 636 O O . ASN A 1 83 ? -10.066 0.447 27.638 1.00 92.44 83 ASN A O 1
ATOM 640 N N . THR A 1 84 ? -10.289 1.770 25.839 1.00 94.69 84 THR A N 1
ATOM 641 C CA . THR A 1 84 ? -11.151 2.763 26.498 1.00 94.69 84 THR A CA 1
ATOM 642 C C . THR A 1 84 ? -12.477 2.144 26.937 1.00 94.69 84 THR A C 1
ATOM 644 O O . THR A 1 84 ? -12.921 2.352 28.068 1.00 94.69 84 THR A O 1
ATOM 647 N N . MET A 1 85 ? -13.101 1.329 26.085 1.00 95.56 85 MET A N 1
ATOM 648 C CA . MET A 1 85 ? -14.352 0.645 26.425 1.00 95.56 85 MET A CA 1
ATOM 649 C C . MET A 1 85 ? -14.147 -0.404 27.523 1.00 95.56 85 MET A C 1
ATOM 651 O O . MET A 1 85 ? -14.933 -0.434 28.469 1.00 95.56 85 MET A O 1
ATOM 655 N N . LEU A 1 86 ? -13.077 -1.206 27.450 1.00 96.25 86 LEU A N 1
ATOM 656 C CA . LEU A 1 86 ? -12.735 -2.186 28.490 1.00 96.25 86 LEU A CA 1
ATOM 657 C C . LEU A 1 86 ? -12.503 -1.521 29.849 1.00 96.25 86 LEU A C 1
ATOM 659 O O . LEU A 1 86 ? -13.010 -1.995 30.864 1.00 96.25 86 LEU A O 1
ATOM 663 N N . SER A 1 87 ? -11.795 -0.392 29.858 1.00 96.44 87 SER A N 1
ATOM 664 C CA . SER A 1 87 ? -11.535 0.378 31.077 1.00 96.44 87 SER A CA 1
ATOM 665 C C . SER A 1 87 ? -12.830 0.927 31.683 1.00 96.44 87 SER A C 1
ATOM 667 O O . SER A 1 87 ? -13.018 0.870 32.896 1.00 96.44 87 SER A O 1
ATOM 669 N N . GLY A 1 88 ? -13.759 1.404 30.846 1.00 95.56 88 GLY A N 1
ATOM 670 C CA . GLY A 1 88 ? -15.082 1.851 31.290 1.00 95.56 88 GLY A CA 1
ATOM 671 C C . GLY A 1 88 ? -15.930 0.727 31.892 1.00 95.56 88 GLY A C 1
ATOM 672 O O . GLY A 1 88 ? -16.584 0.938 32.913 1.00 95.56 88 GLY A O 1
ATOM 673 N N . ILE A 1 89 ? -15.892 -0.472 31.297 1.00 97.19 89 ILE A N 1
ATOM 674 C CA . ILE A 1 89 ? -16.567 -1.665 31.836 1.00 97.19 89 ILE A CA 1
ATOM 675 C C . ILE A 1 89 ? -15.989 -2.013 33.206 1.00 97.19 89 ILE A C 1
ATOM 677 O O . ILE A 1 89 ? -16.741 -2.121 34.172 1.00 97.19 89 ILE A O 1
ATOM 681 N N . LEU A 1 90 ? -14.663 -2.146 33.295 1.00 97.44 90 LEU A N 1
ATOM 682 C CA . LEU A 1 90 ? -13.981 -2.512 34.532 1.00 97.44 90 LEU A CA 1
ATOM 683 C C . LEU A 1 90 ? -14.272 -1.499 35.647 1.00 97.44 90 LEU A C 1
ATOM 685 O O . LEU A 1 90 ? -14.718 -1.884 36.721 1.00 97.44 90 LEU A O 1
ATOM 689 N N . SER A 1 91 ? -14.146 -0.202 35.355 1.00 97.12 91 SER A N 1
ATOM 690 C CA . SER A 1 91 ? -14.407 0.864 36.326 1.00 97.12 91 SER A CA 1
ATOM 691 C C . SER A 1 91 ? -15.848 0.851 36.850 1.00 97.12 91 SER A C 1
ATOM 693 O O . SER A 1 91 ? -16.082 1.013 38.049 1.00 97.12 91 SER A O 1
ATOM 695 N N . ALA A 1 92 ? -16.832 0.624 35.975 1.00 96.31 92 ALA A N 1
ATOM 696 C CA . ALA A 1 92 ? -18.229 0.540 36.387 1.00 96.31 92 ALA A CA 1
ATOM 697 C C . ALA A 1 92 ? -18.493 -0.680 37.287 1.00 96.31 92 ALA A C 1
ATOM 699 O O . ALA A 1 92 ? -19.206 -0.563 38.287 1.00 96.31 92 ALA A O 1
ATOM 700 N N . LEU A 1 93 ? -17.886 -1.827 36.968 1.00 96.38 93 LEU A N 1
ATOM 701 C CA . LEU A 1 93 ? -17.982 -3.040 37.781 1.00 96.38 93 LEU A CA 1
ATOM 702 C C . LEU A 1 93 ? -17.299 -2.871 39.145 1.00 96.38 93 LEU A C 1
ATOM 704 O O . LEU A 1 93 ? -17.884 -3.253 40.159 1.00 96.38 93 LEU A O 1
ATOM 708 N N . ASP A 1 94 ? -16.127 -2.240 39.194 1.00 96.69 94 ASP A N 1
ATOM 709 C CA . ASP A 1 94 ? -15.400 -1.969 40.439 1.00 96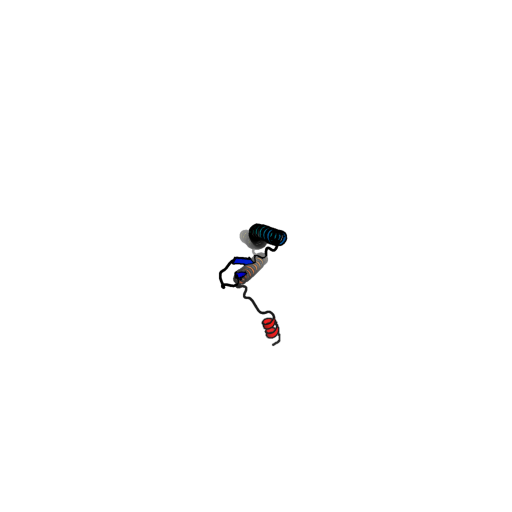.69 94 ASP A CA 1
ATOM 710 C C . ASP A 1 94 ? -16.199 -1.045 41.370 1.00 96.69 94 ASP A C 1
ATOM 712 O O . ASP A 1 94 ? -16.320 -1.301 42.570 1.00 96.69 94 ASP A O 1
ATOM 716 N N . LEU A 1 95 ? -16.823 0.005 40.823 1.00 95.31 95 LEU A N 1
ATOM 717 C CA . LEU A 1 95 ? -17.674 0.913 41.599 1.00 95.31 95 LEU A CA 1
ATOM 718 C C . LEU A 1 95 ? -18.954 0.236 42.100 1.00 95.31 95 LEU A C 1
ATOM 720 O O . LEU A 1 95 ? -19.396 0.513 43.220 1.00 95.31 95 LEU A O 1
ATOM 724 N N . ALA A 1 96 ? -19.546 -0.653 41.299 1.00 95.50 96 ALA A N 1
ATOM 725 C CA . ALA A 1 96 ? -20.683 -1.463 41.722 1.00 95.50 96 ALA A CA 1
ATOM 726 C C . ALA A 1 96 ? -20.293 -2.415 42.864 1.00 95.50 96 ALA A C 1
ATOM 728 O O . ALA A 1 96 ? -20.997 -2.479 43.872 1.00 95.50 96 ALA A O 1
ATOM 729 N N . ARG A 1 97 ? -19.142 -3.092 42.748 1.00 95.62 97 ARG A N 1
ATOM 730 C CA . ARG A 1 97 ? -18.590 -3.978 43.785 1.00 95.62 97 ARG A CA 1
ATOM 731 C C . ARG A 1 97 ? -18.377 -3.225 45.099 1.00 95.62 97 ARG A C 1
ATOM 733 O O . ARG A 1 97 ? -18.911 -3.631 46.124 1.00 95.62 97 ARG A O 1
ATOM 740 N N . LEU A 1 98 ? -17.711 -2.070 45.043 1.00 94.75 98 LEU A N 1
ATOM 741 C CA . LEU A 1 98 ? -17.450 -1.227 46.212 1.00 94.75 98 LEU A CA 1
ATOM 742 C C . LEU A 1 98 ? -18.741 -0.796 46.928 1.00 94.75 98 LEU A C 1
ATOM 744 O O . LEU A 1 98 ? -18.790 -0.723 48.154 1.00 94.75 98 LEU A O 1
ATOM 748 N N . ARG A 1 99 ? -19.798 -0.495 46.167 1.00 94.25 99 ARG A N 1
ATOM 749 C CA . ARG A 1 99 ? -21.121 -0.133 46.699 1.00 94.25 99 ARG A CA 1
ATOM 750 C C . ARG A 1 99 ? -21.799 -1.309 47.400 1.00 94.25 99 ARG A C 1
ATOM 752 O O . ARG A 1 99 ? -22.324 -1.120 48.497 1.00 94.25 99 ARG A O 1
ATOM 759 N N . ILE A 1 100 ? -21.744 -2.497 46.797 1.00 94.88 100 ILE A N 1
ATOM 760 C CA . ILE A 1 100 ? -22.260 -3.740 47.386 1.00 94.88 100 ILE A CA 1
ATOM 761 C C . ILE A 1 100 ? -21.548 -4.040 48.707 1.00 94.88 100 ILE A C 1
ATOM 763 O O . ILE A 1 100 ? -22.220 -4.261 49.711 1.00 94.88 100 ILE A O 1
ATOM 767 N N . ASP A 1 101 ? -20.216 -3.958 48.734 1.00 95.25 101 ASP A N 1
ATOM 768 C CA . ASP A 1 101 ? -19.410 -4.234 49.932 1.00 95.25 101 ASP A CA 1
ATOM 769 C C . ASP A 1 101 ? -19.712 -3.250 51.082 1.00 95.25 101 ASP A C 1
ATOM 771 O O . ASP A 1 101 ? -19.548 -3.570 52.256 1.00 95.25 101 ASP A O 1
ATOM 775 N N . GLN A 1 102 ? -20.212 -2.056 50.755 1.00 94.94 102 GLN A N 1
ATOM 776 C CA . GLN A 1 102 ? -20.657 -1.041 51.717 1.00 94.94 102 GLN A CA 1
ATOM 777 C C . GLN A 1 102 ? -22.138 -1.173 52.112 1.00 94.94 102 GLN A C 1
ATOM 779 O O . GLN A 1 102 ? -22.666 -0.288 52.784 1.00 94.94 102 GLN A O 1
ATOM 784 N N . GLY A 1 103 ? -22.836 -2.218 51.656 1.00 94.19 103 GLY A N 1
ATOM 785 C CA . GLY A 1 103 ? -24.271 -2.413 51.886 1.00 94.19 103 GLY A CA 1
ATOM 786 C C . GLY A 1 103 ? -25.169 -1.420 51.138 1.00 94.19 103 GLY A C 1
ATOM 787 O O . GLY A 1 103 ? -26.359 -1.327 51.427 1.00 94.19 103 GLY A O 1
ATOM 788 N N . ARG A 1 104 ? -24.623 -0.663 50.176 1.00 92.75 104 ARG A N 1
ATOM 789 C CA . ARG A 1 104 ? -25.332 0.378 49.418 1.00 92.75 104 ARG A CA 1
ATOM 790 C C . ARG A 1 104 ? -25.785 -0.162 48.066 1.00 92.75 104 ARG A C 1
ATOM 792 O O . ARG A 1 104 ? -25.091 -0.009 47.064 1.00 92.75 104 ARG A O 1
ATOM 799 N N . THR A 1 105 ? -26.960 -0.778 48.031 1.00 89.31 105 THR A N 1
ATOM 800 C CA . THR A 1 105 ? -27.519 -1.391 46.810 1.00 89.31 105 THR A CA 1
ATOM 801 C C . THR A 1 105 ? -28.271 -0.405 45.913 1.00 89.31 105 THR A C 1
ATOM 803 O O . THR A 1 105 ? -28.484 -0.647 44.723 1.00 89.31 105 THR A O 1
ATOM 806 N N . GLU A 1 106 ? -28.635 0.746 46.461 1.00 90.94 106 GLU A N 1
ATOM 807 C CA . GLU A 1 106 ? -29.370 1.788 45.762 1.00 90.94 106 GLU A CA 1
ATOM 808 C C . GLU A 1 106 ? -28.517 2.464 44.679 1.00 90.94 106 GLU A C 1
ATOM 810 O O . GLU A 1 106 ? -27.375 2.895 44.886 1.00 90.94 106 GLU A O 1
ATOM 815 N N . GLY A 1 107 ? -29.087 2.527 43.474 1.00 86.62 107 GLY A N 1
ATOM 816 C CA . GLY A 1 107 ? -28.423 3.068 42.295 1.00 86.62 107 GLY A CA 1
ATOM 817 C C . GLY A 1 107 ? -27.383 2.143 41.656 1.00 86.62 107 GLY A C 1
ATOM 818 O O . GLY A 1 107 ? -26.646 2.620 40.798 1.00 86.62 107 GLY A O 1
ATOM 819 N N . LEU A 1 108 ? -27.309 0.851 42.012 1.00 93.19 108 LEU A N 1
ATOM 820 C CA . LEU A 1 108 ? -26.425 -0.111 41.330 1.00 93.19 108 LEU A CA 1
ATOM 821 C C . LEU A 1 108 ? -26.732 -0.255 39.834 1.00 93.19 108 LEU A C 1
ATOM 823 O O . LEU A 1 108 ? -25.804 -0.389 39.036 1.00 93.19 108 LEU A O 1
ATOM 827 N N . GLY A 1 109 ? -28.013 -0.152 39.457 1.00 92.69 109 GLY A N 1
ATOM 828 C CA . GLY A 1 109 ? -28.464 -0.240 38.064 1.00 92.69 109 GLY A CA 1
ATOM 829 C C . GLY A 1 109 ? -27.684 0.685 37.131 1.00 92.69 109 GLY A C 1
ATOM 830 O O . GLY A 1 109 ? -27.199 0.237 36.102 1.00 92.69 109 GLY A O 1
ATOM 831 N N . ARG A 1 110 ? -27.393 1.921 37.563 1.00 94.25 110 ARG A N 1
ATOM 832 C CA . ARG A 1 110 ? -26.651 2.891 36.742 1.00 94.25 110 ARG A CA 1
ATOM 833 C C . ARG A 1 110 ? -25.252 2.407 36.345 1.00 94.25 110 ARG A C 1
ATOM 835 O O . ARG A 1 110 ? -24.763 2.746 35.276 1.00 94.25 110 ARG A O 1
ATOM 842 N N . PHE A 1 111 ? -24.578 1.651 37.214 1.00 94.00 111 PHE A N 1
ATOM 843 C CA . PHE A 1 111 ? -23.238 1.139 36.932 1.00 94.00 111 PHE A CA 1
ATOM 844 C C . PHE A 1 111 ? -23.312 -0.037 35.956 1.00 94.00 111 PHE A C 1
ATOM 846 O O . PHE A 1 111 ? -22.505 -0.123 35.033 1.00 94.00 111 PHE A O 1
ATOM 853 N N . LEU A 1 112 ? -24.326 -0.893 36.108 1.00 94.06 112 LEU A N 1
ATOM 854 C CA . LEU A 1 112 ? -24.612 -1.965 35.155 1.00 94.06 112 LEU A CA 1
ATOM 855 C C . LEU A 1 112 ? -24.985 -1.407 33.775 1.00 94.06 112 LEU A C 1
ATOM 857 O O . LEU A 1 112 ? -24.533 -1.946 32.764 1.00 94.06 112 LEU A O 1
ATOM 861 N N . ASP A 1 113 ? -25.723 -0.297 33.720 1.00 95.75 113 ASP A N 1
ATOM 862 C CA . ASP A 1 113 ? -26.071 0.387 32.472 1.00 95.75 113 ASP A CA 1
ATOM 863 C C . ASP A 1 113 ? -24.823 0.949 31.774 1.00 95.75 113 ASP A C 1
ATOM 865 O O . ASP A 1 113 ? -24.640 0.757 30.571 1.00 95.75 113 ASP A O 1
ATOM 869 N N . VAL A 1 114 ? -23.911 1.580 32.525 1.00 94.81 114 VAL A N 1
ATOM 870 C CA . VAL A 1 114 ? -22.633 2.093 31.991 1.00 94.81 114 VAL A CA 1
ATOM 871 C C . VAL A 1 114 ? -21.748 0.961 31.458 1.00 94.81 114 VAL A C 1
ATOM 873 O O . VAL A 1 114 ? -21.173 1.082 30.366 1.00 94.81 114 VAL A O 1
ATOM 876 N N . ALA A 1 115 ? -21.651 -0.151 32.193 1.00 95.62 115 ALA A N 1
ATOM 877 C CA . ALA A 1 115 ? -20.917 -1.335 31.754 1.00 95.62 115 ALA A CA 1
ATOM 878 C C . ALA A 1 115 ? -21.545 -1.943 30.487 1.00 95.62 115 ALA A C 1
ATOM 880 O O . ALA A 1 115 ? -20.839 -2.241 29.519 1.00 95.62 115 ALA A O 1
ATOM 881 N N . SER A 1 116 ? -22.874 -2.052 30.446 1.00 96.75 116 SER A N 1
ATOM 882 C CA . SER A 1 116 ? -23.616 -2.584 29.297 1.00 96.75 116 SER A CA 1
ATOM 883 C C . SER A 1 116 ? -23.440 -1.709 28.057 1.00 96.75 116 SER A C 1
ATOM 885 O O . SER A 1 116 ? -23.099 -2.214 26.989 1.00 96.75 116 SER A O 1
ATOM 887 N N . ALA A 1 117 ? -23.569 -0.388 28.193 1.00 95.56 117 ALA A N 1
ATOM 888 C CA . ALA A 1 117 ? -23.356 0.552 27.096 1.00 95.56 117 ALA A CA 1
ATOM 889 C C . ALA A 1 117 ? -21.927 0.472 26.533 1.00 95.56 117 ALA A C 1
ATOM 891 O O . ALA A 1 117 ? -21.717 0.522 25.320 1.00 95.56 117 ALA A O 1
ATOM 892 N N . SER A 1 118 ? -20.923 0.322 27.399 1.00 96.00 118 SER A N 1
ATOM 893 C CA . SER A 1 118 ? -19.528 0.164 26.969 1.00 96.00 118 SER A CA 1
ATOM 894 C C . SER A 1 118 ? -19.283 -1.187 26.287 1.00 96.00 118 SER A C 1
ATOM 896 O O . SER A 1 118 ? -18.591 -1.235 25.272 1.00 96.00 118 SER A O 1
ATOM 898 N N . THR A 1 119 ? -19.937 -2.251 26.754 1.00 95.94 119 THR A N 1
ATOM 899 C CA . THR A 1 119 ? -19.902 -3.583 26.128 1.00 95.94 119 THR A CA 1
ATOM 900 C C . THR A 1 119 ? -20.537 -3.576 24.735 1.00 95.94 119 THR A C 1
ATOM 902 O O . THR A 1 119 ? -19.950 -4.095 23.787 1.00 95.94 119 THR A O 1
ATOM 905 N N . LEU A 1 120 ? -21.699 -2.934 24.573 1.00 95.12 120 LEU A N 1
ATOM 906 C CA . LEU A 1 120 ? -22.373 -2.806 23.276 1.00 95.12 120 LEU A CA 1
ATOM 907 C C . LEU A 1 120 ? -21.522 -2.029 22.264 1.00 95.12 120 LEU A C 1
ATOM 909 O O . LEU A 1 120 ? -21.428 -2.424 21.100 1.00 95.12 120 LEU A O 1
ATOM 913 N N . ARG A 1 121 ? -20.853 -0.956 22.705 1.00 94.62 121 ARG A N 1
ATOM 914 C CA . ARG A 1 121 ? -19.910 -0.210 21.857 1.00 94.62 121 ARG A CA 1
ATOM 915 C C . ARG A 1 121 ? -18.724 -1.075 21.427 1.00 94.62 121 ARG A C 1
ATOM 917 O O . ARG A 1 121 ? -18.365 -1.050 20.250 1.00 94.62 121 ARG A O 1
ATOM 924 N N . ALA A 1 122 ? -18.165 -1.871 22.341 1.00 93.44 122 ALA A N 1
ATOM 925 C CA . ALA A 1 122 ? -17.060 -2.776 22.030 1.00 93.44 122 ALA A CA 1
ATOM 926 C C . ALA A 1 122 ? -17.483 -3.829 20.998 1.00 93.44 122 ALA A C 1
ATOM 928 O O . ALA A 1 122 ? -16.798 -4.009 19.993 1.00 93.44 122 ALA A O 1
ATOM 929 N N . ALA A 1 123 ? -18.657 -4.441 21.178 1.00 92.81 123 ALA A N 1
ATOM 930 C CA . ALA A 1 123 ? -19.217 -5.406 20.234 1.00 92.81 123 ALA A CA 1
ATOM 931 C C . ALA A 1 123 ? -19.430 -4.800 18.833 1.00 92.81 123 ALA A C 1
ATOM 933 O O . ALA A 1 123 ? -19.050 -5.407 17.828 1.00 92.81 123 ALA A O 1
ATOM 934 N N . ALA A 1 124 ? -19.968 -3.578 18.755 1.00 90.06 124 ALA A N 1
ATOM 935 C CA . ALA A 1 124 ? -20.144 -2.866 17.490 1.00 90.06 124 ALA A CA 1
ATOM 936 C C . ALA A 1 124 ? -18.801 -2.586 16.786 1.00 90.06 124 ALA A C 1
ATOM 938 O O . ALA A 1 124 ? -18.697 -2.720 15.562 1.00 90.06 124 ALA A O 1
ATOM 939 N N . LEU A 1 125 ? -17.753 -2.239 17.543 1.00 89.69 125 LEU A N 1
ATOM 940 C CA . LEU A 1 125 ? -16.404 -2.055 17.004 1.00 89.69 125 LEU A CA 1
ATOM 941 C C . LEU A 1 125 ? -15.836 -3.370 16.448 1.00 89.69 125 LEU A C 1
ATOM 943 O O . LEU A 1 125 ? -15.335 -3.392 15.321 1.00 89.69 125 LEU A O 1
ATOM 947 N N . THR A 1 126 ? -15.972 -4.480 17.180 1.00 89.00 126 THR A N 1
ATOM 948 C CA . THR A 1 126 ? -15.540 -5.808 16.716 1.00 89.00 126 THR A CA 1
ATOM 949 C C . THR A 1 126 ? -16.275 -6.230 15.440 1.00 89.00 126 THR A C 1
ATOM 951 O O . THR A 1 126 ? -15.661 -6.750 14.509 1.00 89.00 126 THR A O 1
ATOM 954 N N . GLN A 1 127 ? -17.578 -5.952 15.343 1.00 86.12 127 GLN A N 1
ATOM 955 C CA . GLN A 1 127 ? -18.367 -6.247 14.147 1.00 86.12 127 GLN A CA 1
ATOM 956 C C . GLN A 1 127 ? -17.890 -5.439 12.930 1.00 86.12 127 GLN A C 1
ATOM 958 O O . GLN A 1 127 ? -17.745 -5.993 11.837 1.00 86.12 127 GLN A O 1
ATOM 963 N N . ARG A 1 128 ? -17.580 -4.148 13.115 1.00 83.62 128 ARG A N 1
ATOM 964 C CA . ARG A 1 128 ? -16.996 -3.295 12.064 1.00 83.62 128 ARG A CA 1
ATOM 965 C C . ARG A 1 128 ? -15.625 -3.798 11.609 1.00 83.62 128 ARG A C 1
ATOM 967 O O . ARG A 1 128 ? -15.374 -3.840 10.407 1.00 83.62 128 ARG A O 1
ATOM 974 N N . LEU A 1 129 ? -14.769 -4.216 12.541 1.00 83.94 129 LEU A N 1
ATOM 975 C CA . LEU A 1 129 ? -13.466 -4.823 12.245 1.00 83.94 129 LEU A CA 1
ATOM 976 C C . LEU A 1 129 ? -13.595 -6.109 11.424 1.00 83.94 129 LEU A C 1
ATOM 978 O O . LEU A 1 129 ? -12.915 -6.261 10.411 1.00 83.94 129 LEU A O 1
ATOM 982 N N . LEU A 1 130 ? -14.487 -7.020 11.823 1.00 80.25 130 LEU A N 1
ATOM 983 C CA . LEU A 1 130 ? -14.742 -8.265 11.092 1.00 80.25 130 LEU A CA 1
ATOM 984 C C . LEU A 1 130 ? -15.279 -7.990 9.682 1.00 80.25 130 LEU A C 1
ATOM 986 O O . LEU A 1 130 ? -14.852 -8.634 8.723 1.00 80.25 130 LEU A O 1
ATOM 990 N N . ALA A 1 131 ? -16.175 -7.011 9.531 1.00 77.62 131 ALA A N 1
ATOM 991 C CA . ALA A 1 131 ? -16.675 -6.584 8.226 1.00 77.62 131 ALA A CA 1
ATOM 992 C C . ALA A 1 131 ? -15.564 -5.982 7.345 1.00 77.62 131 ALA A C 1
ATOM 994 O O . ALA A 1 131 ? -15.511 -6.259 6.146 1.00 77.62 131 ALA A O 1
ATOM 995 N N . PHE A 1 132 ? -14.655 -5.199 7.932 1.00 72.25 132 PHE A N 1
ATOM 996 C CA . PHE A 1 132 ? -13.498 -4.634 7.237 1.00 72.25 132 PHE A CA 1
ATOM 997 C C . PHE A 1 132 ? -12.492 -5.716 6.810 1.00 72.25 132 PHE A C 1
ATOM 999 O O . PHE A 1 132 ? -12.107 -5.768 5.644 1.00 72.25 132 PHE A O 1
ATOM 1006 N N . SER A 1 133 ? -12.141 -6.637 7.713 1.00 69.44 133 SER A N 1
ATOM 1007 C CA . SER A 1 133 ? -11.258 -7.777 7.428 1.00 69.44 133 SER A CA 1
ATOM 1008 C C . SER A 1 133 ? -11.807 -8.658 6.298 1.00 69.4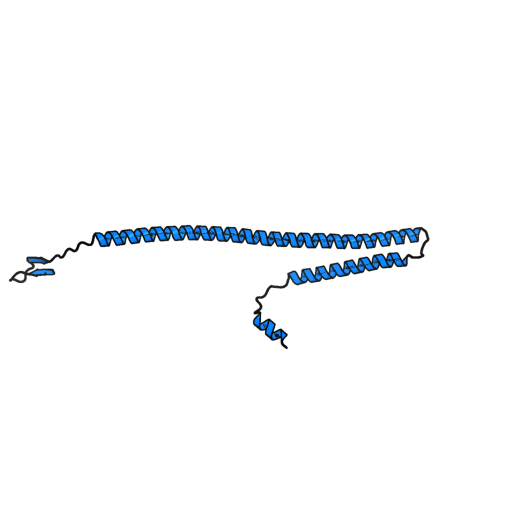4 133 SER A C 1
ATOM 1010 O O . SER A 1 133 ? -11.077 -9.011 5.375 1.00 69.44 133 SER A O 1
ATOM 1012 N N . ARG A 1 134 ? -13.120 -8.930 6.288 1.00 61.53 134 ARG A N 1
ATOM 1013 C CA . ARG A 1 134 ? -13.775 -9.683 5.202 1.00 61.53 134 ARG A CA 1
ATOM 1014 C C . ARG A 1 134 ? -13.732 -8.964 3.850 1.00 61.53 134 ARG A C 1
ATOM 1016 O O . ARG A 1 134 ? -13.673 -9.625 2.820 1.00 61.53 134 ARG A O 1
ATOM 1023 N N . ARG A 1 135 ? -13.734 -7.627 3.824 1.00 52.59 135 ARG A N 1
ATOM 1024 C CA . ARG A 1 135 ? -13.592 -6.849 2.578 1.00 52.59 135 ARG A CA 1
ATOM 1025 C C . ARG A 1 135 ? -12.158 -6.826 2.044 1.00 52.59 135 ARG A C 1
ATOM 1027 O O . ARG A 1 135 ? -11.982 -6.636 0.846 1.00 52.59 135 ARG A O 1
ATOM 1034 N N . GLN A 1 136 ? -11.146 -7.079 2.876 1.00 50.50 136 GLN A N 1
ATOM 1035 C CA . GLN A 1 136 ? -9.757 -7.211 2.420 1.00 50.50 136 GLN A CA 1
ATOM 1036 C C . GLN A 1 136 ? -9.530 -8.444 1.522 1.00 50.50 136 GLN A C 1
ATOM 1038 O O . GLN A 1 136 ? -8.567 -8.458 0.761 1.00 50.50 136 GLN A O 1
ATOM 1043 N N . SER A 1 137 ? -10.420 -9.447 1.553 1.00 48.25 137 SER A N 1
ATOM 1044 C CA . SER A 1 137 ? -10.366 -10.610 0.651 1.00 48.25 137 SER A CA 1
ATOM 1045 C C . SER A 1 137 ? -11.187 -10.446 -0.638 1.00 48.25 137 SER A C 1
ATOM 1047 O O . SER A 1 137 ? -11.389 -11.430 -1.356 1.00 48.25 137 SER A O 1
ATOM 1049 N N . LEU A 1 138 ? -11.707 -9.251 -0.946 1.00 46.12 138 LEU A N 1
ATOM 1050 C CA . LEU A 1 138 ? -12.369 -9.013 -2.228 1.00 46.12 138 LEU A CA 1
ATOM 1051 C C . LEU A 1 138 ? -11.309 -9.000 -3.332 1.00 46.12 138 LEU A C 1
ATOM 1053 O O . LEU A 1 138 ? -10.553 -8.043 -3.487 1.00 46.12 138 LEU A O 1
ATOM 1057 N N . GLN A 1 139 ? -11.258 -10.092 -4.095 1.00 43.53 139 GLN A N 1
ATOM 1058 C CA . GLN A 1 139 ? -10.535 -10.158 -5.360 1.00 43.53 139 GLN A CA 1
ATOM 1059 C C . GLN A 1 139 ? -11.005 -8.997 -6.240 1.00 43.53 139 GLN A C 1
ATOM 1061 O O . GLN A 1 139 ? -12.153 -8.985 -6.686 1.00 43.53 139 GLN A O 1
ATOM 1066 N N . ALA A 1 140 ? -10.126 -8.028 -6.490 1.00 47.19 140 ALA A N 1
ATOM 1067 C CA . ALA A 1 140 ? -10.348 -7.032 -7.524 1.00 47.19 140 ALA A CA 1
ATOM 1068 C C . ALA A 1 140 ? -10.459 -7.774 -8.862 1.00 47.19 140 ALA A C 1
ATOM 1070 O O . ALA A 1 140 ? -9.475 -8.299 -9.379 1.00 47.19 140 ALA A O 1
ATOM 1071 N N . ARG A 1 141 ? -11.679 -7.885 -9.387 1.00 51.81 141 ARG A N 1
ATOM 1072 C CA . ARG A 1 141 ? -11.937 -8.388 -10.737 1.00 51.81 141 ARG A CA 1
ATOM 1073 C C . ARG A 1 141 ? -12.099 -7.177 -11.641 1.00 51.81 141 ARG A C 1
ATOM 1075 O O . ARG A 1 141 ? -12.731 -6.202 -11.239 1.00 51.81 141 ARG A O 1
ATOM 1082 N N . HIS A 1 142 ? -11.525 -7.229 -12.840 1.00 51.19 142 HIS A N 1
ATOM 1083 C CA . HIS A 1 142 ? -11.799 -6.223 -13.860 1.00 51.19 142 HIS A CA 1
ATOM 1084 C C . HIS A 1 142 ? -13.301 -6.245 -14.162 1.00 51.19 142 HIS A C 1
ATOM 1086 O O . HIS A 1 142 ? -13.810 -7.213 -14.718 1.00 51.19 142 HIS A O 1
ATOM 1092 N N . LEU A 1 143 ? -14.006 -5.199 -13.738 1.00 58.38 143 LEU A N 1
ATOM 1093 C CA . LEU A 1 143 ? -15.407 -4.965 -14.065 1.00 58.38 143 LEU A CA 1
ATOM 1094 C C . LEU A 1 143 ? -15.458 -3.961 -15.217 1.00 58.38 143 LEU A C 1
ATOM 1096 O O . LEU A 1 143 ? -14.900 -2.867 -15.119 1.00 58.38 143 LEU A O 1
ATOM 1100 N N . GLN A 1 144 ? -16.113 -4.345 -16.311 1.00 67.62 144 GLN A N 1
ATOM 1101 C CA . GLN A 1 144 ? -16.517 -3.419 -17.365 1.00 67.62 144 GLN A CA 1
ATOM 1102 C C . GLN A 1 144 ? -17.568 -2.471 -16.777 1.00 67.62 144 GLN A C 1
ATOM 1104 O O . GLN A 1 144 ? -18.675 -2.878 -16.438 1.00 67.62 144 GLN A O 1
ATOM 1109 N N . LEU A 1 145 ? -17.193 -1.199 -16.621 1.00 65.94 145 LEU A N 1
ATOM 1110 C CA . LEU A 1 145 ? -18.042 -0.158 -16.028 1.00 65.94 145 LEU A CA 1
ATOM 1111 C C . LEU A 1 145 ? -19.376 0.011 -16.770 1.00 65.94 145 LEU A C 1
ATOM 1113 O O . LEU A 1 145 ? -20.384 0.299 -16.132 1.00 65.94 145 LEU A O 1
ATOM 1117 N N . ASN A 1 146 ? -19.389 -0.212 -18.086 1.00 74.56 146 ASN A N 1
ATOM 1118 C CA . ASN A 1 146 ? -20.597 -0.093 -18.903 1.00 74.56 146 ASN A CA 1
ATOM 1119 C C . ASN A 1 146 ? -21.662 -1.127 -18.510 1.00 74.56 146 ASN A C 1
ATOM 1121 O O . ASN A 1 146 ? -22.828 -0.767 -18.368 1.00 74.56 146 ASN A O 1
ATOM 1125 N N . ASP A 1 147 ? -21.262 -2.369 -18.236 1.00 68.81 147 ASP A N 1
ATOM 1126 C CA . ASP A 1 147 ? -22.191 -3.441 -17.855 1.00 68.81 147 ASP A CA 1
ATOM 1127 C C . ASP A 1 147 ? -22.809 -3.189 -16.469 1.00 68.81 147 ASP A C 1
ATOM 1129 O O . ASP A 1 147 ? -23.977 -3.493 -16.226 1.00 68.81 147 ASP A O 1
ATOM 1133 N N . LEU A 1 148 ? -22.046 -2.567 -15.563 1.00 69.81 148 LEU A N 1
ATOM 1134 C CA . LEU A 1 148 ? -22.515 -2.232 -14.218 1.00 69.81 148 LEU A CA 1
ATOM 1135 C C . LEU A 1 148 ? -23.571 -1.118 -14.241 1.00 69.81 148 LEU A C 1
ATOM 1137 O O . LEU A 1 148 ? -24.557 -1.195 -13.511 1.00 69.81 148 LEU A O 1
ATOM 1141 N N . VAL A 1 149 ? -23.386 -0.101 -15.087 1.00 71.00 149 VAL A N 1
ATOM 1142 C CA . VAL A 1 149 ? -24.333 1.019 -15.214 1.00 71.00 149 VAL A CA 1
ATOM 1143 C C . VAL A 1 149 ? -25.666 0.548 -15.794 1.00 71.00 149 VAL A C 1
ATOM 1145 O O . VAL A 1 149 ? -26.709 0.950 -15.289 1.00 71.00 149 VAL A O 1
ATOM 1148 N N . VAL A 1 150 ? -25.643 -0.352 -16.782 1.00 73.00 150 VAL A N 1
ATOM 1149 C CA . VAL A 1 150 ? -26.868 -0.928 -17.363 1.00 73.00 150 VAL A CA 1
ATOM 1150 C C . VAL A 1 150 ? -27.628 -1.776 -16.335 1.00 73.00 150 VAL A C 1
ATOM 1152 O O . VAL A 1 150 ? -28.846 -1.681 -16.253 1.00 73.00 150 VAL A O 1
ATOM 1155 N N . SER A 1 151 ? -26.925 -2.533 -15.483 1.00 62.81 151 SER A N 1
ATOM 1156 C CA . SER A 1 151 ? -27.554 -3.369 -14.443 1.00 62.81 151 SER A CA 1
ATOM 1157 C C . SER A 1 151 ? -28.209 -2.602 -13.284 1.00 62.81 151 SER A C 1
ATOM 1159 O O . SER A 1 151 ? -28.951 -3.193 -12.508 1.00 62.81 151 SER A O 1
ATOM 1161 N N . LEU A 1 152 ? -27.919 -1.304 -13.140 1.00 66.25 152 LEU A N 1
ATOM 1162 C CA . LEU A 1 152 ? -28.501 -0.429 -12.113 1.00 66.25 152 LEU A CA 1
ATOM 1163 C C . LEU A 1 152 ? -29.709 0.373 -12.625 1.00 66.25 152 LEU A C 1
ATOM 1165 O O . LEU A 1 152 ? -30.272 1.166 -11.871 1.00 66.25 152 LEU A O 1
ATOM 1169 N N . GLN A 1 153 ? -30.058 0.222 -13.907 1.00 55.09 153 GLN A N 1
ATOM 1170 C CA . GLN A 1 153 ? -31.190 0.898 -14.547 1.00 55.09 153 GLN A CA 1
ATOM 1171 C C . GLN A 1 153 ? -32.429 -0.003 -14.717 1.00 55.09 153 GLN A C 1
ATOM 1173 O O . GLN A 1 153 ? -33.414 0.454 -15.298 1.00 55.09 153 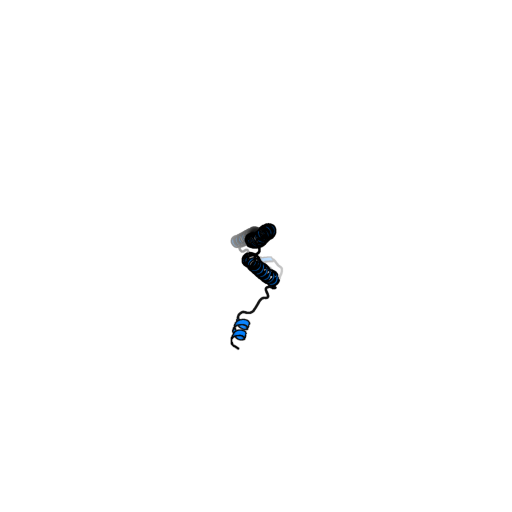GLN A O 1
ATOM 1178 N N . GLU A 1 154 ? -32.402 -1.228 -14.179 1.00 41.72 154 GLU A N 1
ATOM 1179 C CA . GLU A 1 154 ? -33.600 -2.030 -13.860 1.00 41.72 154 GLU A CA 1
ATOM 1180 C C . GLU A 1 154 ? -33.948 -1.915 -12.369 1.00 41.72 154 GLU A C 1
ATOM 1182 O O . GLU A 1 154 ? -35.161 -1.890 -12.054 1.00 41.72 154 GLU A O 1
#

Mean predicted aligned error: 13.53 Å

Foldseek 3Di:
DFDADPVRHGPDDDDDDDDCPVVVVVVVVVVVVVVVVVVVVVVVVVVVVVVVVVVVVVVVVVVVVVVVVVVVVVVVVLVVLLVVLVVQLVVLVVVLVVCVVVVNNPPNVVSVVSNVVSVVVNVVSVVVVVVVVVVVPPDDDDDDPVVVVVVVVD